Protein AF-A0A1G5CNS7-F1 (afdb_monomer_lite)

Secondary structure (DSSP, 8-state):
-PPPHHHHHHHHHH-S-HHHHHHHHHHHTTS-HHHHHHHHHHTT-----------------------------PPPPPHHHHHHHHHHHHHHHHHHHHHHHHHHHHHHHHHHHHHHHHT-

Structure (mmCIF, N/CA/C/O backbone):
data_AF-A0A1G5CNS7-F1
#
_entry.id   AF-A0A1G5CNS7-F1
#
loop_
_atom_site.group_PDB
_atom_site.id
_atom_site.type_symbol
_atom_site.label_atom_id
_atom_site.label_alt_id
_atom_site.label_comp_id
_atom_site.label_asym_id
_atom_site.label_entity_id
_atom_site.label_seq_id
_atom_site.pdbx_PDB_ins_code
_atom_site.Cartn_x
_atom_site.Cartn_y
_atom_site.Cartn_z
_atom_site.occupancy
_atom_site.B_iso_or_equiv
_atom_site.auth_seq_id
_atom_site.auth_comp_id
_atom_site.auth_asym_id
_atom_site.auth_atom_id
_atom_site.pdbx_PDB_model_num
ATOM 1 N N . MET A 1 1 ? -8.257 22.730 -12.906 1.00 55.25 1 MET A N 1
ATOM 2 C CA . MET A 1 1 ? -8.589 24.139 -12.620 1.00 55.25 1 MET A CA 1
ATOM 3 C C . MET A 1 1 ? -7.820 24.473 -11.363 1.00 55.25 1 MET A C 1
ATOM 5 O O . MET A 1 1 ? -8.096 23.854 -10.347 1.00 55.25 1 MET A O 1
ATOM 9 N N . GLU A 1 2 ? -6.801 25.318 -11.471 1.00 70.38 2 GLU A N 1
ATOM 10 C CA . GLU A 1 2 ? -5.991 25.747 -10.325 1.00 70.38 2 GLU A CA 1
ATOM 11 C C . GLU A 1 2 ? -6.765 26.815 -9.545 1.00 70.38 2 GLU A C 1
ATOM 13 O O . GLU A 1 2 ? -7.367 27.714 -10.140 1.00 70.38 2 GLU A O 1
ATOM 18 N N . MET A 1 3 ? -6.805 26.676 -8.223 1.00 83.19 3 MET A N 1
ATOM 19 C CA . MET A 1 3 ? -7.467 27.613 -7.319 1.00 83.19 3 MET A CA 1
ATOM 20 C C . MET A 1 3 ? -6.563 28.816 -7.058 1.00 83.19 3 MET A C 1
ATOM 22 O O . MET A 1 3 ? -5.344 28.689 -6.941 1.00 83.19 3 MET A O 1
ATOM 26 N N . LYS A 1 4 ? -7.157 29.997 -6.890 1.00 90.06 4 LYS A N 1
ATOM 27 C CA . LYS A 1 4 ? -6.404 31.184 -6.472 1.00 90.06 4 LYS A CA 1
ATOM 28 C C . LYS A 1 4 ? -5.985 31.068 -4.998 1.00 90.06 4 LYS A C 1
ATOM 30 O O . LYS A 1 4 ? -6.724 30.485 -4.203 1.00 90.06 4 LYS A O 1
ATOM 35 N N . PRO A 1 5 ? -4.880 31.713 -4.577 1.00 86.38 5 PRO A N 1
ATOM 36 C CA . PRO A 1 5 ? -4.432 31.728 -3.179 1.00 86.38 5 PRO A CA 1
ATOM 37 C C . PRO A 1 5 ? -5.512 32.107 -2.152 1.00 86.38 5 PRO A C 1
ATOM 39 O O . PRO A 1 5 ? -5.603 31.504 -1.085 1.00 86.38 5 PRO A O 1
ATOM 42 N N . SER A 1 6 ? -6.392 33.054 -2.489 1.00 88.19 6 SER A N 1
ATOM 43 C CA . SER A 1 6 ? -7.519 33.449 -1.634 1.00 88.19 6 SER A CA 1
ATOM 44 C C . SER A 1 6 ? -8.570 32.346 -1.472 1.00 88.19 6 SER A C 1
ATOM 46 O O . SER A 1 6 ? -9.145 32.188 -0.398 1.00 88.19 6 SER A O 1
ATOM 48 N N . GLU A 1 7 ? -8.809 31.556 -2.519 1.00 90.00 7 GLU A N 1
ATOM 49 C CA . GLU A 1 7 ? -9.741 30.424 -2.490 1.00 90.00 7 GLU A CA 1
ATOM 50 C C . GLU A 1 7 ? -9.145 29.246 -1.709 1.00 90.00 7 GLU A C 1
ATOM 52 O O . GLU A 1 7 ? -9.864 28.560 -0.981 1.00 90.00 7 GLU A O 1
ATOM 57 N N . ILE A 1 8 ? -7.825 29.047 -1.804 1.00 91.19 8 ILE A N 1
ATOM 58 C CA . ILE A 1 8 ? -7.074 28.077 -0.995 1.00 91.19 8 ILE A CA 1
ATOM 59 C C . ILE A 1 8 ? -7.193 28.436 0.493 1.00 91.19 8 ILE A C 1
ATOM 61 O O . ILE A 1 8 ? -7.519 27.559 1.298 1.00 91.19 8 ILE A O 1
ATOM 65 N N . LEU A 1 9 ? -7.013 29.713 0.857 1.00 90.75 9 LEU A N 1
ATOM 66 C CA . LEU A 1 9 ? -7.179 30.190 2.234 1.00 90.75 9 LEU A CA 1
ATOM 67 C C . LEU A 1 9 ? -8.606 29.958 2.742 1.00 90.75 9 LEU A C 1
ATOM 69 O O . LEU A 1 9 ? -8.793 29.309 3.769 1.00 90.75 9 LEU A O 1
ATOM 73 N N . GLN A 1 10 ? -9.616 30.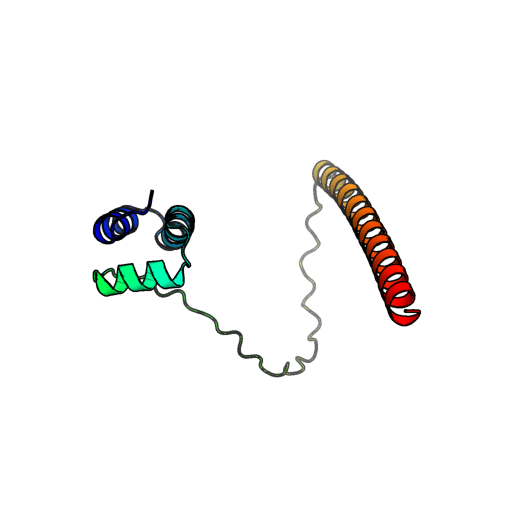422 2.002 1.00 91.00 10 GLN A N 1
ATOM 74 C CA . GLN A 1 10 ? -11.015 30.282 2.406 1.00 91.00 10 GLN A CA 1
ATOM 75 C C . GLN A 1 10 ? -11.422 28.806 2.541 1.00 91.00 10 GLN A C 1
ATOM 77 O O . GLN A 1 10 ? -12.121 28.426 3.483 1.00 91.00 10 GLN A O 1
ATOM 82 N N . SER A 1 11 ? -10.970 27.951 1.623 1.00 90.50 11 SER A N 1
ATOM 83 C CA . SER A 1 11 ? -11.189 26.506 1.692 1.00 90.50 11 SER A CA 1
ATOM 84 C C . SER A 1 11 ? -10.521 25.894 2.928 1.00 90.50 11 SER A C 1
ATOM 86 O O . SER A 1 11 ? -11.141 25.116 3.657 1.00 90.50 11 SER A O 1
ATOM 88 N N . TYR A 1 12 ? -9.280 26.292 3.219 1.00 91.75 12 TYR A N 1
ATOM 89 C CA . TYR A 1 12 ? -8.556 25.858 4.407 1.00 91.75 12 TYR A CA 1
ATOM 90 C C . TYR A 1 12 ? -9.242 26.306 5.704 1.00 91.75 12 TYR A C 1
ATOM 92 O O . TYR A 1 12 ? -9.434 25.477 6.594 1.00 91.75 12 TYR A O 1
ATOM 100 N N . GLU A 1 13 ? -9.679 27.561 5.819 1.00 89.75 13 GLU A N 1
ATOM 101 C CA . GLU A 1 13 ? -10.336 28.129 7.008 1.00 89.75 13 GLU A CA 1
ATOM 102 C C . GLU A 1 13 ? -11.718 27.539 7.295 1.00 89.75 13 GLU A C 1
ATOM 104 O O . GLU A 1 13 ? -12.068 27.350 8.462 1.00 89.75 13 GLU A O 1
ATOM 109 N N . ASN A 1 14 ? -12.460 27.136 6.267 1.00 90.81 14 ASN A N 1
ATOM 110 C CA . ASN A 1 14 ? -13.771 26.507 6.441 1.00 90.81 14 ASN A CA 1
ATOM 111 C C . ASN A 1 14 ? -13.697 24.986 6.650 1.00 90.81 14 ASN A C 1
ATOM 113 O O . ASN A 1 14 ? -14.676 24.365 7.064 1.00 90.81 14 ASN A O 1
ATOM 117 N N . ALA A 1 15 ? -12.545 24.357 6.402 1.00 90.25 15 ALA A N 1
ATOM 118 C CA . ALA A 1 15 ? -12.423 22.912 6.535 1.00 90.25 15 ALA A CA 1
ATOM 119 C C . ALA A 1 15 ? -12.463 22.442 7.997 1.00 90.25 15 ALA A C 1
ATOM 121 O O . ALA A 1 15 ? -11.734 22.952 8.855 1.00 90.25 15 ALA A O 1
ATOM 122 N N . GLN A 1 16 ? -13.241 21.386 8.252 1.00 86.94 16 GLN A N 1
ATOM 123 C CA . GLN A 1 16 ? -13.344 20.727 9.559 1.00 86.94 16 GLN A CA 1
ATOM 124 C C . GLN A 1 16 ? -12.021 20.070 9.993 1.00 86.94 16 GLN A C 1
ATOM 126 O O . GLN A 1 16 ? -11.679 20.062 11.173 1.00 86.94 16 GLN A O 1
ATOM 131 N N . TYR A 1 17 ? -11.246 19.542 9.037 1.00 88.88 17 TYR A N 1
ATOM 132 C CA . TYR A 1 17 ? -9.980 18.850 9.292 1.00 88.88 17 TYR A CA 1
ATOM 133 C C . TYR A 1 17 ? -8.818 19.519 8.548 1.00 88.88 17 TYR A C 1
ATOM 135 O O . TYR A 1 17 ? -8.383 19.031 7.504 1.00 88.88 17 TYR A O 1
ATOM 143 N N . LYS A 1 18 ? -8.268 20.601 9.116 1.00 87.06 18 LYS A N 1
ATOM 144 C CA . LYS A 1 18 ? -7.169 21.410 8.538 1.00 87.06 18 LYS A CA 1
ATOM 145 C C . LYS A 1 18 ? -6.021 20.577 7.963 1.00 87.06 18 LYS A C 1
ATOM 147 O O . LYS A 1 18 ? -5.589 20.767 6.833 1.00 87.06 18 LYS A O 1
ATOM 152 N N . THR A 1 19 ? -5.577 19.582 8.725 1.00 84.19 19 THR A N 1
ATOM 153 C CA . THR A 1 19 ? -4.450 18.716 8.363 1.00 84.19 19 THR A CA 1
ATOM 154 C C . THR A 1 19 ? -4.724 17.822 7.151 1.00 84.19 19 THR A C 1
ATOM 156 O O . THR A 1 19 ? -3.793 17.518 6.405 1.00 84.19 19 THR A O 1
ATOM 159 N N . LYS A 1 20 ? -5.977 17.380 6.965 1.00 89.69 20 LYS A N 1
ATOM 160 C CA . LYS A 1 20 ? -6.404 16.621 5.778 1.00 89.69 20 LYS A CA 1
ATOM 161 C C . LYS A 1 20 ? -6.640 17.560 4.596 1.00 89.69 20 LYS A C 1
ATOM 163 O O . LYS A 1 20 ? -6.262 17.220 3.481 1.00 89.69 20 LYS A O 1
ATOM 168 N N . GLN A 1 21 ? -7.173 18.753 4.863 1.00 93.69 21 GLN A N 1
ATOM 169 C CA . GLN A 1 21 ? -7.468 19.758 3.846 1.00 93.69 21 GLN A CA 1
ATOM 170 C C . GLN A 1 21 ? -6.232 20.177 3.049 1.00 93.69 21 GLN A C 1
ATOM 172 O O . GLN A 1 21 ? -6.325 20.305 1.838 1.00 93.69 21 GLN A O 1
ATOM 177 N N . ILE A 1 22 ? -5.067 20.310 3.691 1.00 91.19 22 ILE A N 1
ATOM 178 C CA . ILE A 1 22 ? -3.804 20.608 2.989 1.00 91.19 22 ILE A CA 1
ATOM 179 C C . ILE A 1 22 ? -3.492 19.547 1.920 1.00 91.19 22 ILE A C 1
ATOM 181 O O . ILE A 1 22 ? -3.028 19.886 0.840 1.00 91.19 22 ILE A O 1
ATOM 185 N N . GLY A 1 23 ? -3.769 18.266 2.196 1.00 91.62 23 GLY A N 1
ATOM 186 C CA . GLY A 1 23 ? -3.563 17.196 1.216 1.00 91.62 23 GLY A CA 1
ATOM 187 C C . GLY A 1 23 ? -4.535 17.268 0.045 1.00 91.62 23 GLY A C 1
ATOM 188 O O . GLY A 1 23 ? -4.113 17.150 -1.096 1.00 91.62 23 GLY A O 1
ATOM 189 N N . ILE A 1 24 ? -5.807 17.547 0.329 1.00 92.94 24 ILE A N 1
ATOM 190 C CA . ILE A 1 24 ? -6.838 17.721 -0.702 1.00 92.94 24 ILE A CA 1
ATOM 191 C C . ILE A 1 24 ? -6.505 18.924 -1.596 1.00 92.94 24 ILE A C 1
ATOM 193 O O . ILE A 1 24 ? -6.598 18.836 -2.814 1.00 92.94 24 ILE A O 1
ATOM 197 N N . LEU A 1 25 ? -6.074 20.041 -1.004 1.00 92.69 25 LEU A N 1
ATOM 198 C CA . LEU A 1 25 ? -5.670 21.237 -1.745 1.00 92.69 25 LEU A CA 1
ATOM 199 C C . LEU A 1 25 ? -4.443 20.977 -2.626 1.00 92.69 25 LEU A C 1
ATOM 201 O O . LEU A 1 25 ? -4.407 21.469 -3.748 1.00 92.69 25 LEU A O 1
ATOM 205 N N . ALA A 1 26 ? -3.481 20.182 -2.154 1.00 92.75 26 ALA A N 1
ATOM 206 C CA . ALA A 1 26 ? -2.300 19.800 -2.928 1.00 92.75 26 ALA A CA 1
ATOM 207 C C . ALA A 1 26 ? -2.685 18.960 -4.160 1.00 92.75 26 ALA A C 1
ATOM 209 O O . ALA A 1 26 ? -2.269 19.255 -5.277 1.00 92.75 26 ALA A O 1
ATOM 210 N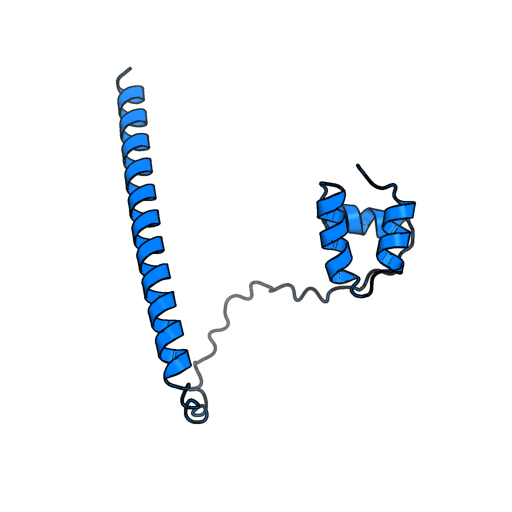 N . GLU A 1 27 ? -3.571 17.975 -3.978 1.00 92.38 27 GLU A N 1
ATOM 211 C CA . GLU A 1 27 ? -4.097 17.147 -5.073 1.00 92.38 27 GLU A CA 1
ATOM 212 C C . GLU A 1 27 ? -4.893 17.973 -6.097 1.00 92.38 27 GLU A C 1
ATOM 214 O O . GLU A 1 27 ? -4.702 17.812 -7.302 1.00 92.38 27 GLU A O 1
ATOM 219 N N . LEU A 1 28 ? -5.751 18.892 -5.638 1.00 91.06 28 LEU A N 1
ATOM 220 C CA . LEU A 1 28 ? -6.571 19.738 -6.515 1.00 91.06 28 LEU A CA 1
ATOM 221 C C . LEU A 1 28 ? -5.752 20.747 -7.328 1.00 91.06 28 LEU A C 1
ATOM 223 O O . LEU A 1 28 ? -6.141 21.083 -8.447 1.00 91.06 28 LEU A O 1
ATOM 227 N N . ASN A 1 29 ? -4.638 21.226 -6.773 1.00 89.25 29 ASN A N 1
ATOM 228 C CA . ASN A 1 29 ? -3.761 22.207 -7.414 1.00 89.25 29 ASN A CA 1
ATOM 229 C C . ASN A 1 29 ? -2.527 21.569 -8.073 1.00 89.25 29 ASN A C 1
ATOM 231 O O . ASN A 1 29 ? -1.648 22.296 -8.520 1.00 89.25 29 ASN A O 1
ATOM 235 N N . ALA A 1 30 ? -2.468 20.230 -8.140 1.00 90.12 30 ALA A N 1
ATOM 236 C CA . ALA A 1 30 ? -1.350 19.467 -8.700 1.00 90.12 30 ALA A CA 1
ATOM 237 C C . ALA A 1 30 ? 0.033 19.913 -8.173 1.00 90.12 30 ALA A C 1
ATOM 239 O O . ALA A 1 30 ? 1.021 19.899 -8.906 1.00 90.12 30 ALA A O 1
ATOM 240 N N . CYS A 1 31 ? 0.094 20.294 -6.897 1.00 90.00 31 CYS A N 1
ATOM 241 C CA . CYS A 1 31 ? 1.295 20.776 -6.223 1.00 90.00 31 CYS A CA 1
ATOM 242 C C . CYS A 1 31 ? 1.561 19.978 -4.938 1.00 90.00 31 CYS A C 1
ATOM 244 O O . CYS A 1 31 ? 0.808 19.078 -4.556 1.00 90.00 31 CYS A O 1
ATOM 246 N N . SER A 1 32 ? 2.674 20.263 -4.276 1.00 90.31 32 SER A N 1
ATOM 247 C CA . SER A 1 32 ? 3.053 19.633 -3.015 1.00 90.31 32 SER A CA 1
ATOM 248 C C . SER A 1 32 ? 2.282 20.208 -1.819 1.00 90.31 32 SER A C 1
ATOM 250 O O . SER A 1 32 ? 1.710 21.301 -1.847 1.00 90.31 32 SER A O 1
ATOM 252 N N . LYS A 1 33 ? 2.274 19.465 -0.706 1.00 90.81 33 LYS A N 1
ATOM 253 C CA . LYS A 1 33 ? 1.656 19.936 0.550 1.00 90.81 33 LYS A CA 1
ATOM 254 C C . LYS A 1 33 ? 2.437 21.107 1.135 1.00 90.81 33 LYS A C 1
ATOM 256 O O . LYS A 1 33 ? 1.863 21.949 1.826 1.00 90.81 33 LYS A O 1
ATOM 261 N N . GLU A 1 34 ? 3.735 21.128 0.878 1.00 89.50 34 GLU A N 1
ATOM 262 C CA . GLU A 1 34 ? 4.680 22.163 1.255 1.00 89.50 34 GLU A CA 1
ATOM 263 C C . GLU A 1 34 ? 4.333 23.479 0.550 1.00 89.50 34 GLU A C 1
ATOM 265 O O . GLU A 1 34 ? 4.152 24.481 1.236 1.00 89.50 34 GLU A O 1
ATOM 270 N N . GLU A 1 35 ? 4.081 23.455 -0.760 1.00 88.88 35 GLU A N 1
ATOM 271 C CA . GLU A 1 35 ? 3.659 24.638 -1.530 1.00 88.88 35 GLU A CA 1
ATOM 272 C C . GLU A 1 35 ? 2.305 25.190 -1.051 1.00 88.88 35 GLU A C 1
ATOM 274 O O . GLU A 1 35 ? 2.164 26.391 -0.827 1.00 88.88 35 GLU A O 1
ATOM 279 N N . ILE A 1 36 ? 1.317 24.329 -0.772 1.00 92.81 36 ILE A N 1
ATOM 280 C CA . ILE A 1 36 ? 0.049 24.770 -0.154 1.00 92.81 36 ILE A CA 1
ATOM 281 C C . ILE A 1 36 ? 0.285 25.403 1.224 1.00 92.81 36 ILE A C 1
ATOM 283 O O . ILE A 1 36 ? -0.351 26.392 1.583 1.00 92.81 36 ILE A O 1
ATOM 287 N N . THR A 1 37 ? 1.193 24.834 2.016 1.00 90.06 37 THR A N 1
ATOM 288 C CA . THR A 1 37 ? 1.549 25.348 3.347 1.00 90.06 37 THR A CA 1
ATOM 289 C C . THR A 1 37 ? 2.218 26.723 3.241 1.00 90.06 37 THR A C 1
ATOM 291 O O . THR A 1 37 ? 1.968 27.581 4.086 1.00 90.06 37 THR A O 1
ATOM 294 N N . GLU A 1 38 ? 3.050 26.952 2.228 1.00 89.81 38 GLU A N 1
ATOM 295 C CA . GLU A 1 38 ? 3.676 28.251 1.956 1.00 89.81 38 GLU A CA 1
ATOM 296 C C . GLU A 1 38 ? 2.640 29.298 1.555 1.00 89.81 38 GLU A C 1
ATOM 298 O O . GLU A 1 38 ? 2.557 30.327 2.223 1.00 89.81 38 GLU A O 1
ATOM 303 N N . ILE A 1 39 ? 1.761 28.984 0.600 1.00 89.69 39 ILE A N 1
ATOM 304 C CA . ILE A 1 39 ? 0.661 29.871 0.188 1.00 89.69 39 ILE A CA 1
ATOM 305 C C . 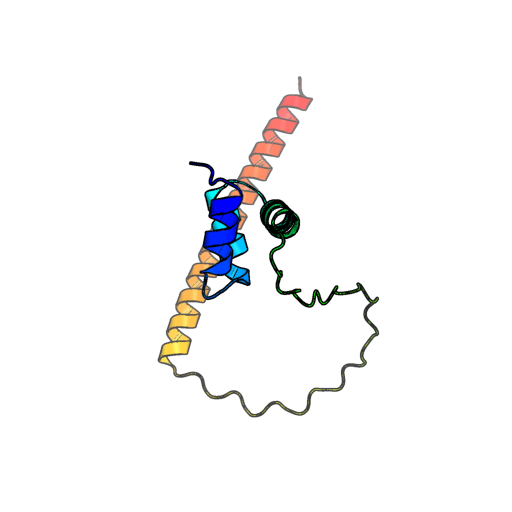ILE A 1 39 ? -0.207 30.258 1.393 1.00 89.69 39 ILE A C 1
ATOM 307 O O . ILE A 1 39 ? -0.545 31.424 1.586 1.00 89.69 39 ILE A O 1
ATOM 311 N N . LEU A 1 40 ? -0.549 29.292 2.251 1.00 89.94 40 LEU A N 1
ATOM 312 C CA . LEU A 1 40 ? -1.341 29.560 3.451 1.00 89.94 40 LEU A CA 1
ATOM 313 C C . LEU A 1 40 ? -0.598 30.451 4.459 1.00 89.94 40 LEU A C 1
ATOM 315 O O . LEU A 1 40 ? -1.226 31.313 5.070 1.00 89.94 40 LEU A O 1
ATOM 319 N N . LYS A 1 41 ? 0.721 30.289 4.625 1.00 88.00 41 LYS A N 1
ATOM 320 C CA . LYS A 1 41 ? 1.531 31.169 5.488 1.00 88.00 41 LYS A CA 1
ATOM 321 C C . LYS A 1 41 ? 1.629 32.585 4.935 1.00 88.00 41 LYS A C 1
ATOM 323 O O . LYS A 1 41 ? 1.492 33.528 5.707 1.00 88.00 41 LYS A O 1
ATOM 328 N N . GLU A 1 42 ? 1.864 32.733 3.634 1.00 88.69 42 GLU A N 1
ATOM 329 C CA . GLU A 1 42 ? 1.940 34.038 2.962 1.00 88.69 42 GLU A CA 1
ATOM 330 C C . GLU A 1 42 ? 0.628 34.814 3.098 1.00 88.69 42 GLU A C 1
ATOM 332 O O . GLU A 1 42 ? 0.631 36.024 3.312 1.00 88.69 42 GLU A O 1
ATOM 337 N N . MET A 1 43 ? -0.492 34.093 3.067 1.00 87.62 43 MET A N 1
ATOM 338 C CA . MET A 1 43 ? -1.831 34.636 3.273 1.00 87.62 43 MET A CA 1
ATOM 339 C C . MET A 1 43 ? -2.200 34.850 4.755 1.00 87.62 43 MET A C 1
ATOM 341 O O . MET A 1 43 ? -3.301 35.310 5.046 1.00 87.62 43 MET A O 1
ATOM 345 N N . GLY A 1 44 ? -1.299 34.540 5.695 1.00 82.94 44 GLY A N 1
ATOM 346 C CA . GLY A 1 44 ? -1.479 34.792 7.128 1.00 82.94 44 GLY A CA 1
ATOM 347 C C . GLY A 1 44 ? -2.253 33.717 7.900 1.00 82.94 44 GLY A C 1
ATOM 348 O O . GLY A 1 44 ? -2.675 33.973 9.026 1.00 82.94 44 GLY A O 1
ATOM 349 N N . ALA A 1 45 ? -2.441 32.518 7.342 1.00 83.00 45 ALA A N 1
ATOM 350 C CA . ALA A 1 45 ? -3.171 31.445 8.012 1.00 83.00 45 ALA A CA 1
ATOM 351 C C . ALA A 1 45 ? -2.406 30.887 9.223 1.00 83.00 45 ALA A C 1
ATOM 353 O O . ALA A 1 45 ? -1.225 30.530 9.141 1.00 83.00 45 ALA A O 1
ATOM 354 N N . GLU A 1 46 ? -3.114 30.678 10.335 1.00 77.88 46 GLU A N 1
ATOM 355 C CA . GLU A 1 46 ? -2.580 29.921 11.466 1.00 77.88 46 GLU A CA 1
ATOM 356 C C . GLU A 1 46 ? -2.548 28.422 11.140 1.00 77.88 46 GLU A C 1
ATOM 358 O O . GLU A 1 46 ? -3.549 27.697 11.170 1.00 77.88 46 GLU A O 1
ATOM 363 N N . LEU A 1 47 ? -1.358 27.930 10.801 1.00 77.56 47 LEU A N 1
ATOM 364 C CA . LEU A 1 47 ? -1.153 26.517 10.521 1.00 77.56 47 LEU A CA 1
ATOM 365 C C . LEU A 1 47 ? -0.963 25.721 11.809 1.00 77.56 47 LEU A C 1
ATOM 367 O O . LEU A 1 47 ? -0.080 26.010 12.622 1.00 77.56 47 LEU A O 1
ATOM 371 N N . LEU A 1 48 ? -1.749 24.651 11.960 1.00 70.69 48 LEU A N 1
ATOM 372 C CA . LEU A 1 48 ? -1.554 23.690 13.039 1.00 70.69 48 LEU A CA 1
ATOM 373 C C . LEU A 1 48 ? -0.174 23.049 12.880 1.00 70.69 48 LEU A C 1
ATOM 375 O O . LEU A 1 48 ? 0.062 22.244 11.975 1.00 70.69 48 LEU A O 1
ATOM 379 N N . LYS A 1 49 ? 0.750 23.396 13.780 1.00 61.00 49 LYS A N 1
ATOM 380 C CA . LYS A 1 49 ? 2.064 22.760 13.848 1.00 61.00 49 LYS A CA 1
ATOM 381 C C . LYS A 1 49 ? 1.852 21.280 14.145 1.00 61.00 49 LYS A C 1
ATOM 383 O O . LYS A 1 49 ? 1.533 20.903 15.273 1.00 61.00 49 LYS A O 1
ATOM 388 N N . ARG A 1 50 ? 2.057 20.415 13.146 1.00 55.88 50 ARG A N 1
ATOM 389 C CA . ARG A 1 50 ? 2.306 19.002 13.434 1.00 55.88 50 ARG A CA 1
ATOM 390 C C . ARG A 1 50 ? 3.537 18.977 14.332 1.00 55.88 50 ARG A C 1
ATOM 392 O O . ARG A 1 50 ? 4.582 19.497 13.946 1.00 55.88 50 ARG A O 1
ATOM 399 N N . LYS A 1 51 ? 3.422 18.393 15.527 1.00 47.12 51 LYS A N 1
ATOM 400 C CA . LYS A 1 51 ? 4.602 17.964 16.277 1.00 47.12 51 LYS A CA 1
ATOM 401 C C . LYS A 1 51 ? 5.271 16.896 15.417 1.00 47.12 51 LYS A C 1
ATOM 403 O O . LYS A 1 51 ? 4.903 15.729 15.473 1.00 47.12 51 LYS A O 1
ATOM 408 N N . TYR A 1 52 ? 6.182 17.323 14.551 1.00 42.72 52 TYR A N 1
ATOM 409 C CA . TYR A 1 52 ? 7.138 16.442 13.910 1.00 42.72 52 TYR A CA 1
ATOM 410 C C . TYR A 1 52 ? 7.945 15.834 15.057 1.00 42.72 52 TYR A C 1
ATOM 412 O O . TYR A 1 52 ? 8.849 16.467 15.596 1.00 42.72 52 TYR A O 1
ATOM 420 N N . GLN A 1 53 ? 7.596 14.620 15.480 1.00 42.19 53 GLN A N 1
ATOM 421 C CA . GLN A 1 53 ? 8.589 13.767 16.109 1.00 42.19 53 GLN A CA 1
ATOM 422 C C . GLN A 1 53 ? 9.549 13.400 14.986 1.00 42.19 53 GLN A C 1
ATOM 424 O O . GLN A 1 53 ? 9.339 12.441 14.246 1.00 42.19 53 GLN A O 1
ATOM 429 N N . LYS A 1 54 ? 10.568 14.242 14.801 1.00 41.16 54 LYS A N 1
ATOM 430 C CA . LYS A 1 54 ? 11.784 13.853 14.108 1.00 41.16 54 LYS A CA 1
ATOM 431 C C . LYS A 1 54 ? 12.248 12.592 14.835 1.00 41.16 54 LYS A C 1
ATOM 433 O O . LYS A 1 54 ? 12.652 12.675 15.992 1.00 41.16 54 LYS A O 1
ATOM 438 N N . LYS A 1 55 ? 12.103 11.421 14.208 1.00 43.69 55 LYS A N 1
ATOM 439 C CA . LYS A 1 55 ? 12.924 10.274 14.585 1.00 43.69 55 LYS A CA 1
ATOM 440 C C . LYS A 1 55 ? 14.345 10.734 14.296 1.00 43.69 55 LYS A C 1
ATOM 442 O O . LYS A 1 55 ? 14.780 10.729 13.152 1.00 43.69 55 LYS A O 1
ATOM 447 N N . GLU A 1 56 ? 15.011 11.265 15.312 1.00 45.16 56 GLU A N 1
ATOM 448 C CA . GLU A 1 56 ? 16.458 11.185 15.350 1.00 45.16 56 GLU A CA 1
ATOM 449 C C . GLU A 1 56 ? 16.772 9.704 15.151 1.00 45.16 56 GLU A C 1
ATOM 451 O O . GLU A 1 56 ? 16.247 8.858 15.881 1.00 45.16 56 GLU A O 1
ATOM 456 N N . GLU A 1 57 ? 17.560 9.387 14.127 1.00 48.19 57 GLU A N 1
ATOM 457 C CA . GLU A 1 57 ? 18.325 8.147 14.096 1.00 48.19 57 GLU A CA 1
ATOM 458 C C . GLU A 1 57 ? 19.286 8.207 15.283 1.00 48.19 57 GLU A C 1
ATOM 460 O O . GLU A 1 57 ? 20.458 8.547 15.167 1.00 48.19 57 GLU A O 1
ATOM 465 N N . LYS A 1 58 ? 18.751 7.960 16.477 1.00 45.25 58 LYS A N 1
ATOM 466 C CA . LYS A 1 58 ? 19.562 7.487 17.575 1.00 45.25 58 LYS A CA 1
ATOM 467 C C . LYS A 1 58 ? 19.988 6.096 17.150 1.00 45.25 58 LYS A C 1
ATOM 469 O O . LYS A 1 58 ? 19.136 5.245 16.882 1.00 45.25 58 LYS A O 1
ATOM 474 N N . GLU A 1 59 ? 21.298 5.909 17.048 1.00 51.56 59 GLU A N 1
ATOM 475 C CA . GLU A 1 59 ? 21.926 4.597 17.134 1.00 51.56 59 GLU A CA 1
ATOM 476 C C . GLU A 1 59 ? 21.140 3.806 18.189 1.00 51.56 59 GLU A C 1
ATOM 478 O O . GLU A 1 59 ? 20.906 4.358 19.271 1.00 51.56 59 GLU A O 1
ATOM 483 N N . PRO A 1 60 ? 20.582 2.624 17.864 1.00 45.41 60 PRO A N 1
ATOM 484 C CA . PRO A 1 60 ? 19.700 1.950 18.793 1.00 45.41 60 PRO A CA 1
ATOM 485 C C . PRO A 1 60 ? 20.523 1.654 20.039 1.00 45.41 60 PRO A C 1
ATOM 487 O O . PRO A 1 60 ? 21.370 0.759 20.030 1.00 45.41 60 PRO A O 1
ATOM 490 N N . GLU A 1 61 ? 20.281 2.421 21.108 1.00 58.59 61 GLU A N 1
ATOM 491 C CA . GLU A 1 61 ? 20.616 1.996 22.454 1.00 58.59 61 GLU A CA 1
ATOM 492 C C . GLU A 1 61 ? 20.105 0.568 22.522 1.00 58.59 61 GLU A C 1
ATOM 494 O O . GLU A 1 61 ? 18.911 0.320 22.308 1.00 58.59 61 GLU A O 1
ATOM 499 N N . LYS A 1 62 ? 21.032 -0.378 22.699 1.00 53.00 62 LYS A N 1
ATOM 500 C CA . LYS A 1 62 ? 20.688 -1.755 23.009 1.00 53.00 62 LYS A CA 1
ATOM 501 C C . LYS A 1 62 ? 19.914 -1.678 24.313 1.00 53.00 62 LYS A C 1
ATOM 503 O O . LYS A 1 62 ? 20.498 -1.734 25.387 1.00 53.00 62 LYS A O 1
ATOM 508 N N . LYS A 1 63 ? 18.601 -1.495 24.210 1.00 60.22 63 LYS A N 1
ATOM 509 C CA . LYS A 1 63 ? 17.692 -1.894 25.258 1.00 60.22 63 LYS A CA 1
ATOM 510 C C . LYS A 1 63 ? 17.987 -3.369 25.419 1.00 60.22 63 LYS A C 1
ATOM 512 O O . LYS A 1 63 ? 17.750 -4.151 24.495 1.00 60.22 63 LYS A O 1
ATOM 517 N N . GLU A 1 64 ? 18.614 -3.712 26.539 1.00 60.16 64 GLU A N 1
ATOM 518 C CA . GLU A 1 64 ? 18.466 -5.051 27.074 1.00 60.16 64 GLU A CA 1
ATOM 519 C C . GLU A 1 64 ? 16.978 -5.352 26.979 1.00 60.16 64 GLU A C 1
ATOM 521 O O . GLU A 1 64 ? 16.138 -4.555 27.404 1.00 60.16 64 GLU A O 1
ATOM 526 N N . TRP A 1 65 ? 16.662 -6.414 26.250 1.00 58.03 65 TRP A N 1
ATOM 527 C CA . TRP A 1 65 ? 15.304 -6.897 26.168 1.00 58.03 65 TRP A CA 1
ATOM 528 C C . TRP A 1 65 ? 14.913 -7.295 27.587 1.00 58.03 65 TRP A C 1
ATOM 530 O O . TRP A 1 65 ? 15.241 -8.388 28.036 1.00 58.03 65 TRP A O 1
ATOM 540 N N . GLU A 1 66 ? 14.259 -6.389 28.306 1.00 66.81 66 GLU A N 1
ATOM 541 C CA . GLU A 1 66 ? 13.432 -6.783 29.430 1.00 66.81 66 GLU A CA 1
ATOM 542 C C . GLU A 1 66 ? 12.294 -7.598 28.827 1.00 66.81 66 GLU A C 1
ATOM 544 O O . GLU A 1 66 ? 11.551 -7.117 27.964 1.00 66.81 66 GLU A O 1
ATOM 549 N N . GLU A 1 67 ? 12.248 -8.874 29.207 1.00 70.88 67 GLU A N 1
ATOM 550 C CA . GLU A 1 67 ? 11.162 -9.777 28.861 1.00 70.88 67 GLU A CA 1
ATOM 551 C C . GLU A 1 67 ? 9.847 -9.068 29.211 1.00 70.88 67 GLU A C 1
ATOM 553 O O . GLU A 1 67 ? 9.649 -8.714 30.377 1.00 70.88 67 GLU A O 1
ATOM 558 N N . PRO A 1 68 ? 8.988 -8.761 28.220 1.00 69.31 68 PRO A N 1
ATOM 559 C CA . PRO A 1 68 ? 7.752 -8.049 28.484 1.00 69.31 68 PRO A CA 1
ATOM 560 C C . PRO A 1 68 ? 6.967 -8.815 29.544 1.00 69.31 68 PRO A C 1
ATOM 562 O O . PRO A 1 68 ? 6.780 -10.024 29.393 1.00 69.31 68 PRO A O 1
ATOM 565 N N . GLU A 1 69 ? 6.498 -8.121 30.587 1.00 72.81 69 GLU A N 1
ATOM 566 C CA . GLU A 1 69 ? 5.477 -8.672 31.480 1.00 72.81 69 GLU A CA 1
ATOM 567 C C . GLU A 1 69 ? 4.417 -9.348 30.612 1.00 72.81 69 GLU A C 1
ATOM 569 O O . GLU A 1 69 ? 3.900 -8.725 29.678 1.00 72.81 69 GLU A O 1
ATOM 574 N N . LEU A 1 70 ? 4.178 -10.638 30.882 1.00 69.44 70 LEU A N 1
ATOM 575 C CA . LEU A 1 70 ? 3.271 -11.496 30.127 1.00 69.44 70 LEU A CA 1
ATOM 576 C C . LEU A 1 70 ? 2.020 -10.700 29.765 1.00 69.44 70 LEU A C 1
ATOM 578 O O . LEU A 1 70 ? 1.223 -10.338 30.635 1.00 69.44 70 LEU A O 1
ATOM 582 N N . LEU A 1 71 ? 1.886 -10.389 28.474 1.00 70.56 71 LEU A N 1
ATOM 583 C CA . LEU A 1 71 ? 0.698 -9.727 27.968 1.00 70.56 71 LEU A CA 1
ATOM 584 C C . LEU A 1 71 ? -0.518 -10.547 28.418 1.00 70.56 71 LEU A C 1
ATOM 586 O O . LEU A 1 71 ? -0.443 -11.780 28.425 1.00 70.56 71 LEU A O 1
ATOM 590 N N . PRO A 1 72 ? -1.632 -9.891 28.792 1.00 72.19 72 PRO A N 1
ATOM 591 C CA . PRO A 1 72 ? -2.862 -10.609 29.089 1.00 72.19 72 PRO A CA 1
ATOM 592 C C . PRO A 1 72 ? -3.168 -11.560 27.934 1.00 72.19 72 PRO A C 1
ATOM 594 O O . PRO A 1 72 ? -2.923 -11.200 26.776 1.00 72.19 72 PRO A O 1
ATOM 597 N N . GLU A 1 73 ? -3.668 -12.757 28.259 1.00 71.06 73 GLU A N 1
ATOM 598 C CA . GLU A 1 73 ? -3.912 -13.798 27.262 1.00 71.06 73 GLU A CA 1
ATOM 599 C C . GLU A 1 73 ? -4.606 -13.209 26.025 1.00 71.06 73 GLU A C 1
ATOM 601 O O . GLU A 1 73 ? -5.528 -12.388 26.172 1.00 71.06 73 GLU A O 1
ATOM 606 N N . PRO A 1 74 ? -4.147 -13.564 24.808 1.00 71.44 74 PRO A N 1
ATOM 607 C CA . PRO A 1 74 ? -4.729 -13.043 23.585 1.00 71.44 74 PRO A CA 1
ATOM 608 C C . PRO A 1 74 ? -6.241 -13.232 23.636 1.00 71.44 74 PRO A C 1
ATOM 610 O O . PRO A 1 74 ? -6.724 -14.352 23.777 1.00 71.44 74 PRO A O 1
ATOM 613 N N . ARG A 1 75 ? -7.002 -12.136 23.535 1.00 75.12 75 ARG A N 1
ATOM 614 C CA . ARG A 1 75 ? -8.459 -12.241 23.408 1.00 75.12 75 ARG A CA 1
ATOM 615 C C . ARG A 1 75 ? -8.740 -13.127 22.203 1.00 75.12 75 ARG A C 1
ATOM 617 O O . ARG A 1 75 ? -8.290 -12.797 21.104 1.00 75.12 75 ARG A O 1
ATOM 624 N N . GLU A 1 76 ? -9.456 -14.228 22.413 1.00 80.75 76 GLU A N 1
ATOM 625 C CA . GLU A 1 76 ? -9.788 -15.146 21.331 1.00 80.75 76 GLU A CA 1
ATOM 626 C C . GLU A 1 76 ? -10.510 -14.376 20.224 1.00 80.75 76 GLU A C 1
ATOM 628 O O . GLU A 1 76 ? -11.576 -13.786 20.420 1.00 80.75 76 GLU A O 1
ATOM 633 N N . ILE A 1 77 ? -9.887 -14.332 19.048 1.00 83.38 77 ILE A N 1
ATOM 634 C CA . ILE A 1 77 ? -10.489 -13.716 17.874 1.00 83.38 77 ILE A CA 1
ATOM 635 C C . ILE A 1 77 ? -11.645 -14.626 17.445 1.00 83.38 77 ILE A C 1
ATOM 637 O O . ILE A 1 77 ? -11.410 -15.824 17.264 1.00 83.38 77 ILE A O 1
ATOM 641 N N . PRO A 1 78 ? -12.866 -14.100 17.231 1.00 93.06 78 PRO A N 1
ATOM 642 C CA . PRO A 1 78 ? -13.977 -14.887 16.709 1.00 93.06 78 PRO A CA 1
ATOM 643 C C . PRO A 1 78 ? -13.580 -15.685 15.461 1.00 93.06 78 PRO A C 1
ATOM 645 O O . PRO A 1 78 ? -12.942 -15.145 14.557 1.00 93.06 78 PRO A O 1
ATOM 648 N N . GLN A 1 79 ? -13.994 -16.952 15.379 1.00 90.00 79 GLN A N 1
ATOM 649 C CA . GLN A 1 79 ? -13.626 -17.855 14.275 1.00 90.00 79 GLN A CA 1
ATOM 650 C C . GLN A 1 79 ? -13.981 -17.290 12.891 1.00 90.00 79 GLN A C 1
ATOM 652 O O . GLN A 1 79 ? -13.229 -17.464 11.938 1.00 90.00 79 GLN A O 1
ATOM 657 N N . SER A 1 80 ? -15.088 -16.551 12.786 1.00 90.31 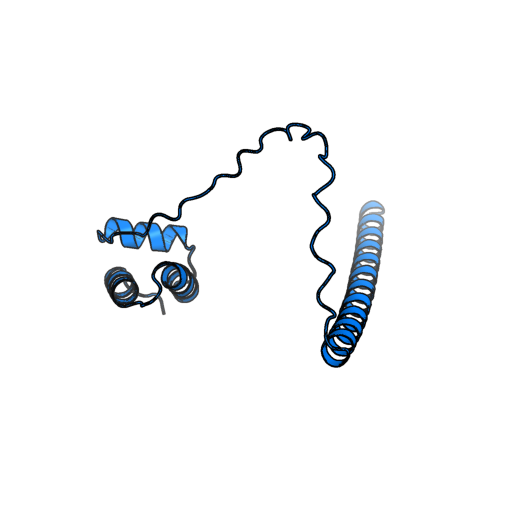80 SER A N 1
ATOM 658 C CA . SER A 1 80 ? -15.485 -15.866 11.551 1.00 90.31 80 SER A CA 1
ATOM 659 C C . SER A 1 80 ? -14.460 -14.827 11.096 1.00 90.31 80 SER A C 1
ATOM 661 O 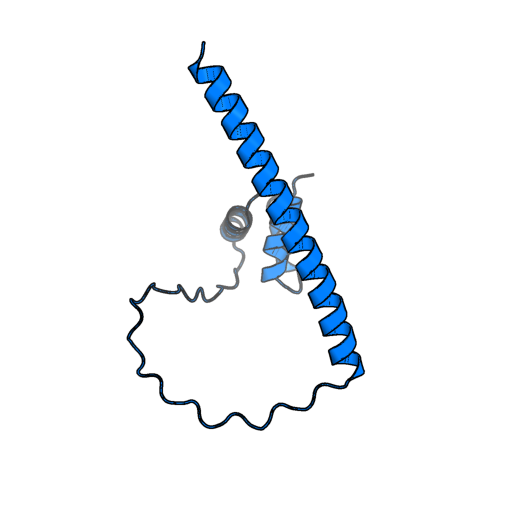O . SER A 1 80 ? -14.194 -14.700 9.905 1.00 90.31 80 SER A O 1
ATOM 663 N N . ILE A 1 81 ? -13.854 -14.103 12.037 1.00 93.56 81 ILE A N 1
ATOM 664 C CA . ILE A 1 81 ? -12.803 -13.127 11.749 1.00 93.56 81 ILE A CA 1
ATOM 665 C C . ILE A 1 81 ? -11.510 -13.856 11.383 1.00 93.56 81 ILE A C 1
ATOM 667 O O . ILE A 1 81 ? -10.852 -13.452 10.430 1.00 93.56 81 ILE A O 1
ATOM 671 N N . GLN A 1 82 ? -11.166 -14.945 12.080 1.00 90.88 82 GLN A N 1
ATOM 672 C CA . GLN A 1 82 ? -9.987 -15.750 11.737 1.00 90.88 82 GLN A CA 1
ATOM 673 C C . GLN A 1 82 ? -10.061 -16.271 10.298 1.00 90.88 82 GLN A C 1
ATOM 675 O O . GLN A 1 82 ? -9.101 -16.111 9.551 1.00 90.88 82 GLN A O 1
ATOM 680 N N . LEU A 1 83 ? -11.209 -16.817 9.887 1.00 95.19 83 LEU A N 1
ATOM 681 C CA . LEU A 1 83 ? -11.401 -17.344 8.535 1.00 95.19 83 LEU A CA 1
ATOM 682 C C . LEU A 1 83 ? -11.189 -16.264 7.465 1.00 95.19 83 LEU A C 1
ATOM 684 O O . LEU A 1 83 ? -10.407 -16.461 6.541 1.00 95.19 83 LEU A O 1
ATOM 688 N N . VAL A 1 84 ? -11.803 -15.090 7.641 1.00 96.50 84 VAL A N 1
ATOM 689 C CA . VAL A 1 84 ? -11.645 -13.958 6.710 1.00 96.50 84 VAL A CA 1
ATOM 690 C C . VAL A 1 84 ? -10.193 -13.473 6.649 1.00 96.50 84 VAL A C 1
ATOM 692 O O . VAL A 1 84 ? -9.710 -13.066 5.591 1.00 96.50 84 VAL A O 1
ATOM 695 N N . LEU A 1 85 ? -9.478 -13.495 7.778 1.00 95.69 85 LEU A N 1
ATOM 696 C CA . LEU A 1 85 ? -8.064 -13.128 7.812 1.00 95.69 85 LEU A CA 1
ATOM 697 C C . LEU A 1 85 ? -7.199 -14.141 7.056 1.00 95.69 85 LEU A C 1
ATOM 699 O O . LEU A 1 85 ? -6.328 -13.712 6.301 1.00 95.69 85 LEU A O 1
ATOM 703 N N . TYR A 1 86 ? -7.457 -15.442 7.205 1.00 96.44 86 TYR A N 1
ATOM 704 C CA . TYR A 1 86 ? -6.749 -16.483 6.455 1.00 96.44 86 TYR A CA 1
ATOM 705 C C . TYR A 1 86 ? -7.016 -16.396 4.951 1.00 96.44 86 TYR A C 1
ATOM 707 O O . TYR A 1 86 ? -6.066 -16.363 4.176 1.00 96.44 86 TYR A O 1
ATOM 715 N N . GLU A 1 87 ? -8.269 -16.221 4.529 1.00 96.81 87 GLU A N 1
ATOM 716 C CA . GLU A 1 87 ? -8.594 -16.024 3.107 1.00 96.81 87 GLU A CA 1
ATOM 717 C C . GLU A 1 87 ? -7.862 -14.807 2.521 1.00 96.81 87 GLU A C 1
ATOM 719 O O . GLU A 1 87 ? -7.351 -14.832 1.399 1.00 96.81 87 GLU A O 1
ATOM 724 N N . ARG A 1 88 ? -7.773 -13.716 3.291 1.00 98.00 88 ARG A N 1
ATOM 725 C CA . ARG A 1 88 ? -7.057 -12.517 2.853 1.00 98.00 88 ARG A CA 1
ATOM 726 C C . ARG A 1 88 ? -5.543 -12.722 2.812 1.00 98.00 88 ARG A C 1
ATOM 728 O O . ARG A 1 88 ? -4.903 -12.136 1.938 1.00 98.00 88 ARG A O 1
ATOM 735 N N . LEU A 1 89 ? -4.983 -13.521 3.720 1.00 98.12 89 LEU A N 1
ATOM 736 C CA . LEU A 1 89 ? -3.576 -13.929 3.692 1.00 98.12 89 LEU A CA 1
ATOM 737 C C . LEU A 1 89 ? -3.273 -14.740 2.431 1.00 98.12 89 LEU A C 1
ATOM 739 O O . LEU A 1 89 ? -2.343 -14.385 1.713 1.00 98.12 89 LEU A O 1
ATOM 743 N N . ASP A 1 90 ? -4.116 -15.711 2.082 1.00 97.75 90 ASP A N 1
ATOM 744 C CA . ASP A 1 90 ? -3.936 -16.529 0.877 1.00 97.75 90 ASP A CA 1
ATOM 745 C C . ASP A 1 90 ? -3.917 -15.677 -0.403 1.00 97.75 90 ASP A C 1
ATOM 747 O O . ASP A 1 90 ? -3.091 -15.878 -1.301 1.00 97.75 90 ASP A O 1
ATOM 751 N N . VAL A 1 91 ? -4.797 -14.671 -0.481 1.00 98.00 91 VAL A N 1
ATOM 752 C CA . VAL A 1 91 ? -4.825 -13.711 -1.598 1.00 98.00 91 VAL A CA 1
ATOM 753 C C . VAL A 1 91 ? -3.546 -12.874 -1.653 1.00 98.00 91 VAL A C 1
ATOM 755 O O . VAL A 1 91 ? -3.038 -12.595 -2.742 1.00 98.00 91 VAL A O 1
ATOM 758 N N . LEU A 1 92 ? -3.028 -12.438 -0.503 1.00 98.06 92 LEU A N 1
ATOM 759 C CA . LEU A 1 92 ? -1.779 -11.680 -0.449 1.00 98.06 92 LEU A CA 1
ATOM 760 C C . LEU A 1 92 ? -0.588 -12.547 -0.863 1.00 98.06 92 LEU A C 1
ATOM 762 O O . LEU A 1 92 ? 0.219 -12.095 -1.673 1.00 98.06 92 LEU A O 1
ATOM 766 N N . ASP A 1 93 ? -0.528 -13.795 -0.407 1.00 98.31 93 ASP A N 1
ATOM 767 C CA . ASP A 1 93 ? 0.521 -14.742 -0.786 1.00 98.31 93 ASP A CA 1
ATOM 768 C C . ASP A 1 93 ? 0.502 -15.041 -2.287 1.00 98.31 93 ASP A C 1
ATOM 770 O O . ASP A 1 93 ? 1.555 -15.122 -2.926 1.00 98.31 93 ASP A O 1
ATOM 774 N N . ALA A 1 94 ? -0.685 -15.151 -2.890 1.00 98.06 94 ALA A N 1
ATOM 775 C CA . ALA A 1 94 ? -0.818 -15.294 -4.336 1.00 98.06 94 ALA A CA 1
ATOM 776 C C . ALA A 1 94 ? -0.262 -14.075 -5.089 1.00 98.06 94 ALA A C 1
ATOM 778 O O . ALA A 1 94 ? 0.511 -14.245 -6.033 1.00 98.06 94 ALA A O 1
ATOM 779 N N . LYS A 1 95 ? -0.583 -12.856 -4.637 1.00 98.19 95 LYS A N 1
ATOM 780 C CA . LYS A 1 95 ? -0.062 -11.617 -5.239 1.00 98.19 95 LYS A CA 1
ATOM 781 C C . LYS A 1 95 ? 1.445 -11.475 -5.083 1.00 98.19 95 LYS A C 1
ATOM 783 O O . LYS A 1 95 ? 2.110 -11.025 -6.009 1.00 98.19 95 LYS A O 1
ATOM 788 N N . ILE A 1 96 ? 1.992 -11.858 -3.929 1.00 98.31 96 ILE A N 1
ATOM 789 C CA . ILE A 1 96 ? 3.441 -11.854 -3.706 1.00 98.31 96 ILE A CA 1
ATOM 790 C C . ILE A 1 96 ? 4.115 -12.766 -4.731 1.00 98.31 96 ILE A C 1
ATOM 792 O O . ILE A 1 96 ? 5.041 -12.324 -5.403 1.00 98.31 96 ILE A O 1
ATOM 796 N N . ARG A 1 97 ? 3.610 -13.994 -4.917 1.00 97.94 97 ARG A N 1
ATOM 797 C CA . ARG A 1 97 ? 4.147 -14.925 -5.923 1.00 97.94 97 ARG A CA 1
ATOM 798 C C . ARG A 1 97 ? 4.095 -14.351 -7.337 1.00 97.94 97 ARG A C 1
ATOM 800 O O . ARG A 1 97 ? 5.093 -14.419 -8.049 1.00 97.94 97 ARG A O 1
ATOM 807 N N . GLU A 1 98 ? 2.965 -13.762 -7.722 1.00 98.00 98 GLU A N 1
ATOM 808 C CA . GLU A 1 98 ? 2.794 -13.136 -9.037 1.00 98.00 98 GLU A CA 1
ATOM 809 C C . GLU A 1 98 ? 3.809 -12.007 -9.266 1.00 98.00 98 GLU A C 1
ATOM 811 O O . GLU A 1 98 ? 4.510 -11.996 -10.279 1.00 98.00 98 GLU A O 1
ATOM 816 N N . TYR A 1 99 ? 3.953 -11.090 -8.305 1.00 97.69 99 TYR A N 1
ATOM 817 C CA . TYR A 1 99 ? 4.909 -9.991 -8.419 1.00 97.69 99 TYR A CA 1
ATOM 818 C C . TYR A 1 99 ? 6.362 -10.460 -8.413 1.00 97.69 99 TYR A C 1
ATOM 820 O O . TYR A 1 99 ? 7.173 -9.917 -9.164 1.00 97.69 99 TYR A O 1
ATOM 828 N N . THR A 1 100 ? 6.703 -11.468 -7.609 1.00 97.94 100 THR A N 1
ATOM 829 C CA . THR A 1 100 ? 8.044 -12.060 -7.618 1.00 97.94 100 THR A CA 1
ATOM 830 C C . THR A 1 100 ? 8.362 -12.650 -8.988 1.00 97.94 100 THR A C 1
ATOM 832 O O . THR A 1 100 ? 9.417 -12.353 -9.543 1.00 97.94 100 THR A O 1
ATOM 835 N N . GLN A 1 101 ? 7.428 -13.392 -9.585 1.00 97.06 101 GLN A N 1
ATOM 836 C CA . GLN A 1 101 ? 7.625 -13.975 -10.909 1.00 97.06 101 GLN A CA 1
ATOM 837 C C . GLN A 1 101 ? 7.704 -12.910 -12.014 1.00 97.06 101 GLN A C 1
ATOM 839 O O . GLN A 1 101 ? 8.564 -12.989 -12.890 1.00 97.06 101 GLN A O 1
ATOM 844 N N . GLY A 1 102 ? 6.846 -11.887 -11.962 1.00 97.94 102 GLY A N 1
ATOM 845 C CA . GLY A 1 102 ? 6.891 -10.765 -12.902 1.00 97.94 102 GLY A CA 1
ATOM 846 C C . GLY A 1 102 ? 8.221 -10.011 -12.843 1.00 97.94 102 GLY A C 1
ATOM 847 O O . GLY A 1 102 ? 8.796 -9.690 -13.883 1.00 97.94 102 GLY A O 1
ATOM 848 N N . LYS A 1 103 ? 8.748 -9.796 -11.633 1.00 97.81 103 LYS A N 1
ATOM 849 C CA . LYS A 1 103 ? 10.067 -9.193 -11.426 1.00 97.81 103 LYS A CA 1
ATOM 850 C C . LYS A 1 103 ? 11.184 -10.052 -12.025 1.00 97.81 103 LYS A C 1
ATOM 852 O O . LYS A 1 103 ? 12.002 -9.522 -12.768 1.00 97.81 103 LYS A O 1
ATOM 857 N N . GLU A 1 104 ? 11.207 -11.354 -11.741 1.00 97.81 104 GLU A N 1
ATOM 858 C CA . GLU A 1 104 ? 12.231 -12.265 -12.276 1.00 97.81 104 GLU A CA 1
ATOM 859 C C . GLU A 1 104 ? 12.232 -12.309 -13.810 1.00 97.81 104 GLU A C 1
ATOM 861 O O . GLU A 1 104 ? 13.293 -12.355 -14.431 1.00 97.81 104 GLU A O 1
ATOM 866 N N . ASN A 1 105 ? 11.053 -12.279 -14.434 1.00 97.44 105 ASN A N 1
ATOM 867 C CA . ASN A 1 105 ? 10.940 -12.248 -15.891 1.00 97.44 105 ASN A CA 1
ATOM 868 C C . ASN A 1 105 ? 11.496 -10.941 -16.469 1.00 97.44 105 ASN A C 1
ATOM 870 O O . ASN A 1 105 ? 12.306 -10.983 -17.391 1.00 97.44 105 ASN A O 1
ATOM 874 N N . ALA A 1 106 ? 11.131 -9.796 -15.888 1.00 96.62 106 ALA A N 1
ATOM 875 C CA . ALA A 1 106 ? 11.653 -8.500 -16.315 1.00 96.62 106 ALA A CA 1
ATOM 876 C C . ALA A 1 106 ? 13.180 -8.398 -16.137 1.00 96.62 106 ALA A C 1
ATOM 878 O O . ALA A 1 106 ? 13.870 -7.830 -16.982 1.00 96.62 106 ALA A O 1
ATOM 879 N N . GLU A 1 107 ? 13.729 -8.974 -15.062 1.00 97.44 107 GLU A N 1
ATOM 880 C CA . GLU A 1 107 ? 15.179 -9.040 -14.844 1.00 97.44 107 GLU A CA 1
ATOM 881 C C . GLU A 1 107 ? 15.880 -9.899 -15.907 1.00 97.44 107 GLU A C 1
ATOM 883 O O . GLU A 1 107 ? 16.939 -9.507 -16.398 1.00 97.44 107 GLU A O 1
ATOM 888 N N . LYS A 1 108 ? 15.288 -11.030 -16.316 1.00 97.00 108 LYS A N 1
ATOM 889 C CA . LYS A 1 108 ? 15.817 -11.854 -17.417 1.00 97.00 108 LYS A CA 1
ATOM 890 C C . LYS A 1 108 ? 15.805 -11.105 -18.744 1.00 97.00 108 LYS A C 1
ATOM 892 O O . LYS A 1 108 ? 16.843 -11.037 -19.395 1.00 97.00 108 LYS A O 1
ATOM 897 N N . GLU A 1 109 ? 14.680 -10.490 -19.105 1.00 96.69 109 GLU A N 1
ATOM 898 C CA . GLU A 1 109 ? 14.565 -9.686 -20.330 1.00 96.69 109 GLU A CA 1
ATOM 899 C C . GLU A 1 109 ? 15.594 -8.548 -20.351 1.00 96.69 109 GLU A C 1
ATOM 901 O O . GLU A 1 109 ? 16.273 -8.324 -21.354 1.00 96.69 109 GLU A O 1
ATOM 906 N N . TYR A 1 110 ? 15.771 -7.858 -19.221 1.00 96.12 110 TYR A N 1
ATOM 907 C CA . TYR A 1 110 ? 16.799 -6.832 -19.080 1.00 96.12 110 TYR A CA 1
ATOM 908 C C . TYR A 1 110 ? 18.206 -7.391 -19.330 1.00 96.12 110 TYR A C 1
ATOM 910 O O . TYR A 1 110 ? 18.983 -6.786 -20.073 1.00 96.12 110 TYR A O 1
ATOM 918 N N . MET A 1 111 ? 18.540 -8.543 -18.744 1.00 95.81 111 MET A N 1
ATOM 919 C CA . MET A 1 111 ? 19.846 -9.177 -18.937 1.00 95.81 111 MET A CA 1
ATOM 920 C C . MET A 1 111 ? 20.080 -9.586 -20.393 1.00 95.81 111 MET A C 1
ATOM 922 O O . MET A 1 111 ? 21.157 -9.309 -20.919 1.00 95.81 111 MET A O 1
ATOM 926 N N . GLU A 1 112 ? 19.078 -10.154 -21.065 1.00 95.62 112 GLU A N 1
ATOM 927 C CA . GLU A 1 112 ? 19.151 -10.509 -22.489 1.00 95.62 112 GLU A CA 1
ATOM 928 C C . GLU A 1 112 ? 19.408 -9.279 -23.372 1.00 95.62 112 GLU A C 1
ATOM 930 O O . GLU A 1 112 ? 20.276 -9.304 -24.249 1.00 95.62 112 GLU A O 1
ATOM 935 N N . ILE A 1 113 ? 18.711 -8.168 -23.109 1.00 95.62 113 ILE A N 1
ATOM 936 C CA . ILE A 1 113 ? 18.925 -6.901 -23.822 1.00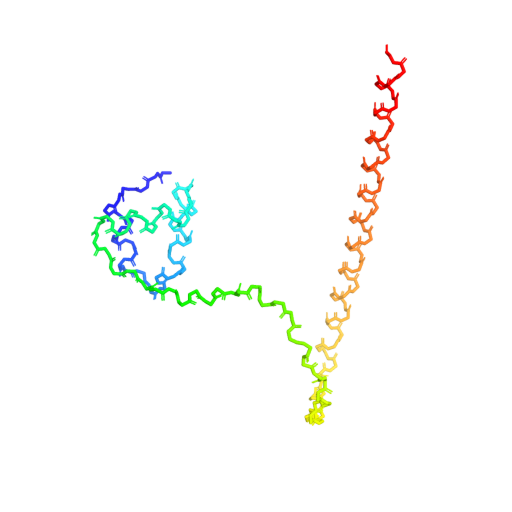 95.62 113 ILE A CA 1
ATOM 937 C C . ILE A 1 113 ? 20.347 -6.383 -23.583 1.00 95.62 113 ILE A C 1
ATOM 939 O O . ILE A 1 113 ? 21.028 -5.979 -24.528 1.00 95.62 113 ILE A O 1
ATOM 943 N N . VAL A 1 114 ? 20.817 -6.395 -22.333 1.00 95.88 114 VAL A N 1
ATOM 944 C CA . VAL A 1 114 ? 22.169 -5.939 -21.982 1.00 95.88 114 VAL A CA 1
ATOM 945 C C . VAL A 1 114 ? 23.239 -6.797 -22.656 1.00 95.88 114 VAL A C 1
ATOM 947 O O . VAL A 1 114 ? 24.220 -6.251 -23.160 1.00 95.88 114 VAL A O 1
ATOM 950 N N . GLU A 1 115 ? 23.076 -8.119 -22.689 1.00 94.75 115 GLU A N 1
ATOM 951 C CA . GLU A 1 115 ? 24.000 -9.017 -23.387 1.00 94.75 115 GLU A CA 1
ATOM 952 C C . GLU A 1 115 ? 24.005 -8.769 -24.896 1.00 94.75 115 GLU A C 1
ATOM 954 O O . GLU A 1 115 ? 25.077 -8.630 -25.488 1.00 94.75 115 GLU A O 1
ATOM 959 N N . PHE A 1 116 ? 22.830 -8.617 -25.512 1.00 92.69 116 PHE A N 1
ATOM 960 C CA . PHE A 1 116 ? 22.721 -8.292 -26.933 1.00 92.69 116 PHE A CA 1
ATOM 961 C C . PHE A 1 116 ? 23.425 -6.976 -27.286 1.00 92.69 116 PHE A C 1
ATOM 963 O O . PHE A 1 116 ? 24.105 -6.890 -28.310 1.00 92.69 116 PHE A O 1
ATOM 970 N N . LEU A 1 117 ? 23.298 -5.954 -26.436 1.00 91.38 117 LEU A N 1
ATOM 971 C CA . LEU A 1 117 ? 23.967 -4.667 -26.629 1.00 91.38 117 LEU A CA 1
ATOM 972 C C . LEU A 1 117 ? 25.489 -4.744 -26.440 1.00 91.38 117 LEU A C 1
ATOM 974 O O . LEU A 1 117 ? 26.193 -3.957 -27.059 1.00 91.38 117 LEU A O 1
ATOM 978 N N . LYS A 1 118 ? 26.004 -5.673 -25.625 1.00 86.69 118 LYS A N 1
ATOM 979 C CA . LYS A 1 118 ? 27.454 -5.886 -25.437 1.00 86.69 118 LYS A CA 1
ATOM 980 C C . LYS A 1 118 ? 28.122 -6.642 -26.590 1.00 86.69 118 LYS A C 1
ATOM 982 O O . LYS A 1 118 ? 29.343 -6.599 -26.702 1.00 86.69 118 LYS A O 1
ATOM 987 N N . LEU A 1 119 ? 27.349 -7.372 -27.395 1.00 70.56 119 LEU A N 1
ATOM 988 C CA . LEU A 1 119 ? 27.836 -8.151 -28.541 1.00 70.56 119 LEU A CA 1
ATOM 989 C C . LEU A 1 119 ? 27.873 -7.348 -29.857 1.00 70.56 119 LEU A C 1
ATOM 991 O O . LEU A 1 119 ? 28.310 -7.885 -30.876 1.00 70.56 119 LEU A O 1
ATOM 995 N N . LYS A 1 120 ? 27.412 -6.092 -29.845 1.00 56.03 120 LYS A N 1
ATOM 996 C CA . LYS A 1 120 ? 27.528 -5.127 -30.949 1.00 56.03 120 LYS A CA 1
ATOM 997 C C . LYS A 1 120 ? 28.657 -4.139 -30.694 1.00 56.03 120 LYS A C 1
ATOM 999 O O . LYS A 1 120 ? 29.281 -3.736 -31.698 1.00 56.03 120 LYS A O 1
#

Radius of gyration: 25.52 Å; chains: 1; bounding box: 43×53×62 Å

Sequence (120 aa):
MEMKPSEILQSYENAQYKTKQIGILAELNACSKEEITEILKEMGAELLKRKYQKKEEKEPEKKEWEEPELLPEPREIPQSIQLVLYERLDVLDAKIREYTQGKENAEKEYMEIVEFLKLK

pLDDT: mean 83.29, std 16.2, range [41.16, 98.31]

Foldseek 3Di:
DADDLVVLQVQLVPDPDNVVSLVVNCVVRVHDSVVSVVSNVVVPHDDDDDPPPPPPPPVPPPPPPPPPDPDPPPDDDPPVVVVVVVVVVVVVVVVVVVVVVVVVVVVVVVVVVVVVVVVD